Protein AF-A0A0P7AHA9-F1 (afdb_monomer_lite)

InterPro domains:
  IPR045749 Protein of unknown function DUF6090 [PF19578] (22-150)

Radius of gyration: 36.09 Å; chains: 1; bounding box: 105×28×100 Å

Sequence (165 aa):
MENKTGKPALPAGRYFKYAIGEIILVVIGILIALQINNWNDQRKLKQQEQTYYCKISEDLKTDLENIDRALASLKERKKTAKRFLINLLKIQKDKTILLQNYLGAIRAYDYIPTKAAIVDITSSGKLENLKNSALKNEILNHYSQQDYALKIIDKNDEPLFSANI

Organism: NCBI:txid1300341

Foldseek 3Di:
DDDDDDDPDDPVVVVVVVVVVVVVVVVVVVVVVVVVVVVVVLVVLVVVLVVLVVVLVVLVVVLVVLVVQQVVLVVQLVVLQVQLVVVVPDPDPDCVSNVVSVVSNPDTRDRDGRCPSVCVCVVVVSLVSNPPPVVSVVSVVVVVVVVVVVVVVVVVCVVVPPPDD

Structure (mmCIF, N/CA/C/O backbone):
data_AF-A0A0P7AHA9-F1
#
_entry.id   AF-A0A0P7AHA9-F1
#
loop_
_atom_site.group_PDB
_atom_site.id
_atom_site.type_symbol
_atom_site.label_atom_id
_atom_site.label_alt_id
_atom_site.label_comp_id
_atom_site.label_asym_id
_atom_site.label_entity_id
_atom_site.label_seq_id
_atom_site.pdbx_PDB_ins_code
_atom_site.Cartn_x
_atom_site.Cartn_y
_atom_site.Cartn_z
_atom_site.occupancy
_atom_site.B_iso_or_equiv
_atom_site.auth_seq_id
_atom_site.auth_comp_id
_atom_site.auth_asym_id
_atom_site.auth_atom_id
_atom_site.pdbx_PDB_model_num
ATOM 1 N N . MET A 1 1 ? -67.888 -13.982 61.743 1.00 46.81 1 MET A N 1
ATOM 2 C CA . MET A 1 1 ? -67.089 -14.263 60.531 1.00 46.81 1 MET A CA 1
ATOM 3 C C . MET A 1 1 ? -65.743 -13.584 60.718 1.00 46.81 1 MET A C 1
ATOM 5 O O . MET A 1 1 ? -65.686 -12.364 60.753 1.00 46.81 1 MET A O 1
ATOM 9 N N . GLU A 1 2 ? -64.710 -14.370 61.009 1.00 39.06 2 GLU A N 1
ATOM 10 C CA . GLU A 1 2 ? -63.374 -13.897 61.390 1.00 39.06 2 GLU A CA 1
ATOM 11 C C . GLU A 1 2 ? -62.617 -13.352 60.172 1.00 39.06 2 GLU A C 1
ATOM 13 O O . GLU A 1 2 ? -62.398 -14.062 59.190 1.00 39.06 2 GLU A O 1
ATOM 18 N N . ASN A 1 3 ? -62.225 -12.082 60.238 1.00 48.53 3 ASN A N 1
ATOM 19 C CA . ASN A 1 3 ? -61.440 -11.414 59.210 1.00 48.53 3 ASN A CA 1
ATOM 20 C C . ASN A 1 3 ? -59.952 -11.722 59.449 1.00 48.53 3 ASN A C 1
ATOM 22 O O . ASN A 1 3 ? -59.345 -11.196 60.382 1.00 48.53 3 ASN A O 1
ATOM 26 N N . LYS A 1 4 ? -59.369 -12.622 58.648 1.00 49.38 4 LYS A N 1
ATOM 27 C CA . LYS A 1 4 ? -57.945 -12.978 58.733 1.00 49.38 4 LYS A CA 1
ATOM 28 C C . LYS A 1 4 ? -57.106 -11.874 58.090 1.00 49.38 4 LYS A C 1
ATOM 30 O O . LYS A 1 4 ? -56.921 -11.844 56.876 1.00 49.38 4 LYS A O 1
ATOM 35 N N . THR A 1 5 ? -56.575 -10.979 58.914 1.00 56.03 5 THR A N 1
ATOM 36 C CA . THR A 1 5 ? -55.570 -9.996 58.506 1.00 56.03 5 THR A CA 1
ATOM 37 C C . THR A 1 5 ? -54.245 -10.706 58.210 1.00 56.03 5 THR A C 1
ATOM 39 O O . THR A 1 5 ? -53.642 -11.357 59.064 1.00 56.03 5 THR A O 1
ATOM 42 N N . GLY A 1 6 ? -53.799 -10.623 56.954 1.00 59.50 6 GLY A N 1
ATOM 43 C CA . GLY A 1 6 ? -52.491 -11.120 56.533 1.00 59.50 6 GLY A CA 1
ATOM 44 C C . GLY A 1 6 ? -51.378 -10.426 57.318 1.00 59.50 6 GLY A C 1
ATOM 45 O O . GLY A 1 6 ? -51.346 -9.199 57.402 1.00 59.50 6 GLY A O 1
ATOM 46 N N . LYS A 1 7 ? -50.477 -11.217 57.913 1.00 56.78 7 LYS A N 1
ATOM 47 C CA . LYS A 1 7 ? -49.331 -10.733 58.698 1.00 56.78 7 LYS A CA 1
ATOM 48 C C . LYS A 1 7 ? -48.552 -9.665 57.906 1.00 56.78 7 LYS A C 1
ATOM 50 O O . LYS A 1 7 ? -48.183 -9.936 56.760 1.00 56.78 7 LYS A O 1
ATOM 55 N N . PRO A 1 8 ? -48.256 -8.483 58.479 1.00 57.91 8 PRO A N 1
ATOM 56 C CA . PRO A 1 8 ? -47.449 -7.484 57.795 1.00 57.91 8 PRO A CA 1
ATOM 57 C C . PRO A 1 8 ? -46.033 -8.037 57.609 1.00 57.91 8 PRO A C 1
ATOM 59 O O . PRO A 1 8 ? -45.385 -8.457 58.567 1.00 57.91 8 PRO A O 1
ATOM 62 N N . ALA A 1 9 ? -45.556 -8.074 56.364 1.00 58.94 9 ALA A N 1
ATOM 63 C CA . ALA A 1 9 ? -44.167 -8.405 56.071 1.00 58.94 9 ALA A CA 1
ATOM 64 C C . ALA A 1 9 ? -43.241 -7.458 56.855 1.00 58.94 9 ALA A C 1
ATOM 66 O O . ALA A 1 9 ? -43.439 -6.241 56.820 1.00 58.94 9 ALA A O 1
ATOM 67 N N . LEU A 1 10 ? -42.253 -8.022 57.560 1.00 59.06 10 LEU A N 1
ATOM 68 C CA . LEU A 1 10 ? -41.275 -7.283 58.364 1.00 59.06 10 LEU A CA 1
ATOM 69 C C . LEU A 1 10 ? -40.666 -6.127 57.540 1.00 59.06 10 LEU A C 1
ATOM 71 O O . LEU A 1 10 ? -40.315 -6.343 56.374 1.00 59.06 10 LEU A O 1
ATOM 75 N N . PRO A 1 11 ? -40.511 -4.917 58.113 1.00 61.69 11 PRO A N 1
ATOM 76 C CA . PRO A 1 11 ? -40.113 -3.704 57.389 1.00 61.69 11 PRO A CA 1
ATOM 77 C C . PRO A 1 11 ? -38.828 -3.881 56.562 1.00 61.69 11 PRO A C 1
ATOM 79 O O . PRO A 1 11 ? -38.748 -3.370 55.446 1.00 61.69 11 PRO A O 1
ATOM 82 N N . ALA A 1 12 ? -37.883 -4.704 57.031 1.00 62.44 12 ALA A N 1
ATOM 83 C CA . ALA A 1 12 ? -36.636 -5.039 56.338 1.00 62.44 12 ALA A CA 1
ATOM 84 C C . ALA A 1 12 ? -36.827 -5.632 54.923 1.00 62.44 12 ALA A C 1
ATOM 86 O O . ALA A 1 12 ? -36.047 -5.335 54.020 1.00 62.44 12 ALA A O 1
ATOM 87 N N . GLY A 1 13 ? -37.888 -6.413 54.685 1.00 67.06 13 GLY A N 1
ATOM 88 C CA . GLY A 1 13 ? -38.150 -7.025 53.375 1.00 67.06 13 GLY A CA 1
ATOM 89 C C . GLY A 1 13 ? -38.620 -6.030 52.309 1.00 67.06 13 GLY A C 1
ATOM 90 O O . GLY A 1 13 ? -38.476 -6.293 51.115 1.00 67.06 13 GLY A O 1
ATOM 91 N N . ARG A 1 14 ? -39.168 -4.878 52.721 1.00 72.38 14 ARG A N 1
ATOM 92 C CA . ARG A 1 14 ? -39.522 -3.787 51.802 1.00 72.38 14 ARG A CA 1
ATOM 93 C C . ARG A 1 14 ? -38.263 -3.041 51.371 1.00 72.38 14 ARG A C 1
ATOM 95 O O . ARG A 1 14 ? -38.017 -2.949 50.174 1.00 72.38 14 ARG A O 1
ATOM 102 N N . TYR A 1 15 ? -37.429 -2.619 52.322 1.00 77.69 15 TYR A N 1
ATOM 103 C CA . TYR A 1 15 ? -36.165 -1.924 52.037 1.00 77.69 15 TYR A CA 1
ATOM 104 C C . TYR A 1 15 ? -35.208 -2.750 51.166 1.00 77.69 15 TYR A C 1
ATOM 106 O O . TYR A 1 15 ? -34.584 -2.203 50.264 1.00 77.69 15 TYR A O 1
ATOM 114 N N . PHE A 1 16 ? -35.161 -4.072 51.352 1.00 81.06 16 PHE A N 1
ATOM 115 C CA . PHE A 1 16 ? -34.333 -4.959 50.530 1.00 81.06 16 PHE A CA 1
ATOM 116 C C . PHE A 1 16 ? -34.754 -4.991 49.049 1.00 81.06 16 PHE A C 1
ATOM 118 O O . PHE A 1 16 ? -33.906 -4.947 48.162 1.00 81.06 16 PHE A O 1
ATOM 125 N N . LYS A 1 17 ? -36.064 -5.003 48.756 1.00 83.50 17 LYS A N 1
ATOM 126 C CA . LYS A 1 17 ? -36.570 -4.949 47.370 1.00 83.50 17 LYS A CA 1
ATOM 127 C C . LYS A 1 17 ? -36.271 -3.609 46.700 1.00 83.50 17 LYS A C 1
ATOM 129 O O . LYS A 1 17 ? -35.926 -3.593 45.522 1.00 83.50 17 LYS A O 1
ATOM 134 N N . TYR A 1 18 ? -36.382 -2.508 47.446 1.00 87.38 18 TYR A N 1
ATOM 135 C CA . TYR A 1 18 ? -36.039 -1.177 46.941 1.00 87.38 18 TYR A CA 1
ATOM 136 C C . TYR A 1 18 ? -34.538 -1.050 46.651 1.00 87.38 18 TYR A C 1
ATOM 138 O O . TYR A 1 18 ? -34.178 -0.616 45.562 1.00 87.38 18 TYR A O 1
ATOM 146 N N . ALA A 1 19 ? -33.674 -1.524 47.555 1.00 89.88 19 ALA A N 1
ATOM 147 C CA . ALA A 1 19 ? -32.224 -1.507 47.359 1.00 89.88 19 ALA A CA 1
ATOM 148 C C . ALA A 1 19 ? -31.776 -2.357 46.154 1.00 89.88 19 ALA A C 1
ATOM 150 O O . ALA A 1 19 ? -30.922 -1.934 45.380 1.00 89.88 19 ALA A O 1
ATOM 151 N N . ILE A 1 20 ? -32.386 -3.530 45.938 1.00 92.69 20 ILE A N 1
ATOM 152 C CA . ILE A 1 20 ? -32.125 -4.343 44.737 1.00 92.69 20 ILE A CA 1
ATOM 153 C C . ILE A 1 20 ? -32.563 -3.605 43.467 1.00 92.69 20 ILE A C 1
ATOM 155 O O . ILE A 1 20 ? -31.831 -3.610 42.479 1.00 92.69 20 ILE A O 1
ATOM 159 N N . GLY A 1 21 ? -33.735 -2.962 43.486 1.00 93.62 21 GLY A N 1
ATOM 160 C CA . GLY A 1 21 ? -34.221 -2.173 42.353 1.00 93.62 21 GLY A CA 1
ATOM 161 C C . GLY A 1 21 ? -33.271 -1.033 41.981 1.00 93.62 21 GLY A C 1
ATOM 162 O O . GLY A 1 21 ? -32.994 -0.832 40.801 1.00 93.62 21 GLY A O 1
ATOM 163 N N . GLU A 1 22 ? -32.725 -0.339 42.979 1.00 95.25 22 GLU A N 1
ATOM 164 C CA . GLU A 1 22 ? -31.751 0.739 42.788 1.00 95.25 22 GLU A CA 1
ATOM 165 C C . GLU A 1 22 ? -30.427 0.226 42.209 1.00 95.25 22 GLU A C 1
ATOM 167 O O . GLU A 1 22 ? -29.937 0.780 41.227 1.00 95.25 22 GLU A O 1
ATOM 172 N N . ILE A 1 23 ? -29.896 -0.889 42.722 1.00 95.44 23 ILE A N 1
ATOM 173 C CA . ILE A 1 23 ? -28.690 -1.523 42.165 1.00 95.44 23 ILE A CA 1
ATOM 174 C C . ILE A 1 23 ? -28.911 -1.916 40.700 1.00 95.44 23 ILE A C 1
ATOM 176 O O . ILE A 1 23 ? -28.059 -1.641 39.858 1.00 95.44 23 ILE A O 1
ATOM 180 N N . ILE A 1 24 ? -30.056 -2.519 40.370 1.00 96.12 24 ILE A N 1
ATOM 181 C CA . ILE A 1 24 ? -30.384 -2.902 38.989 1.00 96.12 24 ILE A CA 1
ATOM 182 C C . ILE A 1 24 ? -30.457 -1.665 38.085 1.00 96.12 24 ILE A C 1
ATOM 184 O O . ILE A 1 24 ? -29.898 -1.681 36.990 1.00 96.12 24 ILE A O 1
ATOM 188 N N . LEU A 1 25 ? -31.091 -0.583 38.543 1.00 96.31 25 LEU A N 1
ATOM 189 C CA . LEU A 1 25 ? -31.163 0.684 37.809 1.00 96.31 25 LEU A CA 1
ATOM 190 C C . LEU A 1 25 ? -29.777 1.286 37.555 1.00 96.31 25 LEU A C 1
ATOM 192 O O . LEU A 1 25 ? -29.484 1.694 36.430 1.00 96.31 25 LEU A O 1
ATOM 196 N N . VAL A 1 26 ? -28.908 1.292 38.568 1.00 96.69 26 VAL A N 1
ATOM 197 C CA . VAL A 1 26 ? -27.521 1.765 38.445 1.00 96.69 26 VAL A CA 1
ATOM 198 C C . VAL A 1 26 ? -26.737 0.900 37.458 1.00 96.69 26 VAL A C 1
ATOM 200 O O . VAL A 1 26 ? -26.067 1.432 36.573 1.00 96.69 26 VAL A O 1
ATOM 203 N N . VAL A 1 27 ? -26.856 -0.427 37.550 1.00 97.62 27 VAL A N 1
ATOM 204 C CA . VAL A 1 27 ? -26.189 -1.361 36.631 1.00 97.62 27 VAL A CA 1
ATOM 205 C C . VAL A 1 27 ? -26.656 -1.140 35.192 1.00 97.62 27 VAL A C 1
ATOM 207 O O . VAL A 1 27 ? -25.820 -1.050 34.297 1.00 97.62 27 VAL A O 1
ATOM 210 N N . ILE A 1 28 ? -27.962 -0.979 34.956 1.00 97.94 28 ILE A N 1
ATOM 211 C CA . ILE A 1 28 ? -28.500 -0.659 33.624 1.00 97.94 28 ILE A CA 1
ATOM 212 C C . 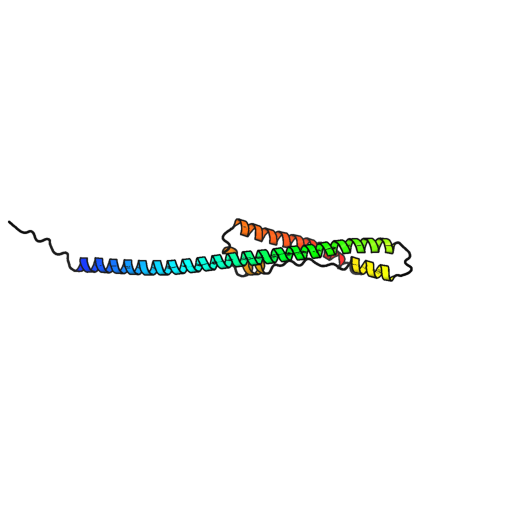ILE A 1 28 ? -27.921 0.666 33.114 1.00 97.94 28 ILE A C 1
ATOM 214 O O . ILE A 1 28 ? -27.490 0.735 31.963 1.00 97.94 28 ILE A O 1
ATOM 218 N N . GLY A 1 29 ? -27.855 1.694 33.965 1.00 97.69 29 GLY A N 1
ATOM 219 C CA . GLY A 1 29 ? -27.252 2.981 33.612 1.00 97.69 29 GLY A CA 1
ATOM 220 C C . GLY A 1 29 ? -25.793 2.846 33.168 1.00 97.69 29 GLY A C 1
ATOM 221 O O . GLY A 1 29 ? -25.418 3.359 32.111 1.00 97.69 29 GLY A O 1
ATOM 222 N N . ILE A 1 30 ? -24.985 2.096 33.924 1.00 97.25 30 ILE A N 1
ATOM 223 C CA . ILE A 1 30 ? -23.574 1.837 33.598 1.00 97.25 30 ILE A CA 1
ATOM 224 C C . ILE A 1 30 ? -23.449 1.047 32.291 1.00 97.25 30 ILE A C 1
ATOM 226 O O . ILE A 1 30 ? -22.638 1.401 31.437 1.00 97.25 30 ILE A O 1
ATOM 230 N N . LEU A 1 31 ? -24.259 0.003 32.101 1.00 97.94 31 LEU A N 1
ATOM 231 C CA . LEU A 1 31 ? -24.223 -0.815 30.887 1.00 97.94 31 LEU A CA 1
ATOM 232 C C . LEU A 1 31 ? -24.594 -0.006 29.641 1.00 97.94 31 LEU A C 1
ATOM 234 O O . LEU A 1 31 ? -23.921 -0.132 28.620 1.00 97.94 31 LEU A O 1
ATOM 238 N N . ILE A 1 32 ? -25.608 0.862 29.719 1.00 97.44 32 ILE A N 1
ATOM 239 C CA . ILE A 1 32 ? -25.976 1.755 28.611 1.00 97.44 32 ILE A CA 1
ATOM 240 C C . ILE A 1 32 ? -24.833 2.731 28.310 1.00 97.44 32 ILE A C 1
ATOM 242 O O . ILE A 1 32 ? -24.471 2.902 27.144 1.00 97.44 32 ILE A O 1
ATOM 246 N N . ALA A 1 33 ? -24.228 3.336 29.336 1.00 97.00 33 ALA A N 1
ATOM 247 C CA . ALA A 1 33 ? -23.096 4.245 29.157 1.00 97.00 33 ALA A CA 1
ATOM 248 C C . ALA A 1 33 ? -21.899 3.547 28.482 1.00 97.00 33 ALA A C 1
ATOM 250 O O . ALA A 1 33 ? -21.337 4.072 27.516 1.00 97.00 33 ALA A O 1
ATOM 251 N N . LEU A 1 34 ? -21.555 2.334 28.929 1.00 97.25 34 LEU A N 1
ATOM 252 C CA . LEU A 1 34 ? -20.515 1.506 28.312 1.00 97.25 34 LEU A CA 1
ATOM 253 C C . LEU A 1 34 ? -20.866 1.136 26.867 1.00 97.25 34 LEU A C 1
ATOM 255 O O . LEU A 1 34 ? -20.003 1.201 25.992 1.00 97.25 34 LEU A O 1
ATOM 259 N N . GLN A 1 35 ? -22.126 0.797 26.592 1.00 96.06 35 GLN A N 1
ATOM 260 C CA . GLN A 1 35 ? -22.573 0.431 25.251 1.00 96.06 35 GLN A CA 1
ATOM 261 C C . GLN A 1 35 ? -22.457 1.603 24.270 1.00 96.06 35 GLN A C 1
ATOM 263 O O . GLN A 1 35 ? -22.004 1.414 23.139 1.00 96.06 35 GLN A O 1
ATOM 268 N N . ILE A 1 36 ? -22.823 2.815 24.698 1.00 97.19 36 ILE A N 1
ATOM 269 C CA . ILE A 1 36 ? -22.673 4.033 23.891 1.00 97.19 36 ILE A CA 1
ATOM 270 C C . ILE A 1 36 ? -21.192 4.297 23.594 1.00 97.19 36 ILE A C 1
ATOM 272 O O . ILE A 1 36 ? -20.846 4.599 22.449 1.00 97.19 36 ILE A O 1
ATOM 276 N N . ASN A 1 37 ? -20.315 4.140 24.591 1.00 96.81 37 ASN A N 1
ATOM 277 C CA . ASN A 1 37 ? -18.879 4.333 24.401 1.00 96.81 37 ASN A CA 1
ATOM 278 C C . ASN A 1 37 ? -18.295 3.309 23.411 1.00 96.81 37 ASN A C 1
ATOM 280 O O . ASN A 1 37 ? -17.682 3.688 22.414 1.00 96.81 37 ASN A O 1
ATOM 284 N N . ASN A 1 38 ? -18.605 2.024 23.604 1.00 97.06 38 ASN A N 1
ATOM 285 C CA . ASN A 1 38 ? -18.175 0.950 22.707 1.00 97.06 38 ASN A CA 1
ATOM 286 C C . ASN A 1 38 ? -18.670 1.164 21.268 1.00 97.06 38 ASN A C 1
ATOM 288 O O . ASN A 1 38 ? -17.931 0.925 20.312 1.00 97.06 38 ASN A O 1
ATOM 292 N N . TRP A 1 39 ? -19.909 1.631 21.088 1.00 97.19 39 TRP A N 1
ATOM 293 C CA . TRP A 1 39 ? -20.446 1.936 19.761 1.00 97.19 39 TRP A CA 1
ATOM 294 C C . TRP A 1 39 ? -19.697 3.090 19.082 1.00 97.19 39 TRP A C 1
ATOM 296 O O . TRP A 1 39 ? -19.356 2.995 17.898 1.00 97.19 39 TRP A O 1
ATOM 306 N N . ASN A 1 40 ? -19.394 4.157 19.826 1.00 97.31 40 ASN A N 1
ATOM 307 C CA . ASN A 1 40 ? -18.602 5.277 19.324 1.00 97.31 40 ASN A CA 1
ATOM 308 C C . ASN A 1 40 ? -17.186 4.837 18.916 1.00 97.31 40 ASN A C 1
ATOM 310 O O . ASN A 1 40 ? -16.700 5.226 17.852 1.00 97.31 40 ASN A O 1
ATOM 314 N N . ASP A 1 41 ? -16.546 3.978 19.707 1.00 96.50 41 ASP A N 1
ATOM 315 C CA . ASP A 1 41 ? -15.215 3.455 19.394 1.00 96.50 41 ASP A CA 1
ATOM 316 C C . ASP A 1 41 ? -15.232 2.547 18.158 1.00 96.50 41 ASP A C 1
ATOM 318 O O . ASP A 1 41 ? -14.418 2.726 17.250 1.00 96.50 41 ASP A O 1
ATOM 322 N N . GLN A 1 42 ? -16.223 1.659 18.026 1.00 95.56 42 GLN A N 1
ATOM 323 C CA . GLN A 1 42 ? -16.398 0.854 16.809 1.00 95.56 42 GLN A CA 1
ATOM 324 C C . GLN A 1 42 ? -16.637 1.715 15.562 1.00 95.56 42 GLN A C 1
ATOM 326 O O . GLN A 1 42 ? -16.126 1.399 14.483 1.00 95.56 42 GLN A O 1
ATOM 331 N N . ARG A 1 43 ? -17.379 2.822 15.692 1.00 96.38 43 ARG A N 1
ATOM 332 C CA . ARG A 1 43 ? -17.574 3.784 14.598 1.00 96.38 43 ARG A CA 1
ATOM 333 C C . ARG A 1 43 ? -16.250 4.430 14.182 1.00 96.38 43 ARG A C 1
ATOM 335 O O . ARG A 1 43 ? -15.976 4.501 12.983 1.00 96.38 43 ARG A O 1
ATOM 342 N N . LYS A 1 44 ? -15.429 4.873 15.139 1.00 96.19 44 LYS A N 1
ATOM 343 C CA . LYS A 1 44 ? -14.107 5.464 14.861 1.00 96.19 44 LYS A CA 1
ATOM 344 C C . LYS A 1 44 ? -13.172 4.465 14.179 1.00 96.19 44 LYS A C 1
ATOM 346 O O . LYS A 1 44 ? -12.537 4.822 13.189 1.00 96.19 44 LYS A O 1
ATOM 351 N N . LEU A 1 45 ? -13.142 3.214 14.646 1.00 95.62 45 LEU A N 1
ATOM 352 C CA . LEU A 1 45 ? -12.344 2.146 14.031 1.00 95.62 45 LEU A CA 1
ATOM 353 C C . LEU A 1 45 ? -12.763 1.888 12.578 1.00 95.62 45 LEU A C 1
ATOM 355 O O . LEU A 1 45 ? -11.912 1.833 11.695 1.00 95.62 45 LEU A O 1
ATOM 359 N N . LYS A 1 46 ? -14.073 1.825 12.303 1.00 95.81 46 LYS A N 1
ATOM 360 C CA . LYS A 1 46 ? -14.589 1.664 10.933 1.00 95.81 46 LYS A CA 1
ATOM 361 C C . LYS A 1 46 ? -14.213 2.843 10.028 1.00 95.81 46 LYS A C 1
ATOM 363 O O . LYS A 1 46 ? -13.905 2.650 8.856 1.00 95.81 46 LYS A O 1
ATOM 368 N N . GLN A 1 47 ? -14.230 4.069 10.551 1.00 96.50 47 GLN A N 1
ATOM 369 C CA . GLN A 1 47 ? -13.808 5.246 9.788 1.00 96.50 47 GLN A CA 1
ATOM 370 C C . GLN A 1 47 ? -12.302 5.219 9.480 1.00 96.50 47 GLN A C 1
ATOM 372 O O . GLN A 1 47 ? -11.897 5.552 8.364 1.00 96.50 47 GLN A O 1
ATOM 377 N N . GLN A 1 48 ? -11.476 4.799 10.441 1.00 95.81 48 GLN A N 1
ATOM 378 C CA . GLN A 1 48 ? -10.039 4.612 10.226 1.00 95.81 48 GLN A CA 1
ATOM 379 C C . GLN A 1 48 ? -9.755 3.528 9.182 1.00 95.81 48 GLN A C 1
ATOM 381 O O . GLN A 1 48 ? -8.960 3.770 8.279 1.00 95.81 48 GLN A O 1
ATOM 386 N N . GLU A 1 49 ? -10.435 2.383 9.254 1.00 96.25 49 GLU A N 1
ATOM 387 C CA . GLU A 1 49 ? -10.341 1.304 8.261 1.00 96.25 49 GLU A CA 1
ATOM 388 C C . GLU A 1 49 ? -10.608 1.825 6.837 1.00 96.25 49 GLU A C 1
ATOM 390 O O . GLU A 1 49 ? -9.779 1.649 5.946 1.00 96.25 49 GLU A O 1
ATOM 395 N N . GLN A 1 50 ? -11.707 2.560 6.634 1.00 96.81 50 GLN A N 1
ATOM 396 C CA . GLN A 1 50 ? -12.032 3.163 5.332 1.00 96.81 50 GLN A CA 1
ATOM 397 C C . GLN A 1 50 ? -10.977 4.173 4.864 1.00 96.81 50 GLN A C 1
ATOM 399 O O . GLN A 1 50 ? -10.623 4.210 3.687 1.00 96.81 50 GLN A O 1
ATOM 404 N N . THR A 1 51 ? -10.443 4.970 5.792 1.00 97.19 51 THR A N 1
ATOM 405 C CA . THR A 1 51 ? -9.382 5.941 5.489 1.00 97.19 51 THR A CA 1
ATOM 406 C C . THR A 1 51 ? -8.129 5.234 4.979 1.00 97.19 51 THR A C 1
ATOM 408 O O . THR A 1 51 ? -7.545 5.663 3.987 1.00 97.19 51 THR A O 1
ATOM 411 N N . TYR A 1 52 ? -7.725 4.134 5.618 1.00 97.19 52 TYR A N 1
ATOM 412 C CA . TYR A 1 52 ? -6.568 3.359 5.176 1.00 97.19 52 TYR A CA 1
ATOM 413 C C . TYR A 1 52 ? -6.798 2.681 3.830 1.00 97.19 52 TYR A C 1
ATOM 415 O O . TYR A 1 52 ? -5.901 2.721 2.994 1.00 97.19 52 TYR A O 1
ATOM 423 N N . TYR A 1 53 ? -7.987 2.133 3.571 1.00 97.44 53 TYR A N 1
ATOM 424 C CA . TYR A 1 53 ? -8.295 1.590 2.246 1.00 97.44 53 TYR A CA 1
ATOM 425 C C . TYR A 1 53 ? -8.225 2.652 1.143 1.00 97.44 53 TYR A C 1
ATOM 427 O O . TYR A 1 53 ? -7.693 2.370 0.071 1.00 97.44 53 TYR A O 1
ATOM 435 N N . CYS A 1 54 ? -8.686 3.878 1.409 1.00 98.00 54 CYS A N 1
ATOM 436 C CA . CYS A 1 54 ? -8.562 4.987 0.461 1.00 98.00 54 CYS A CA 1
ATOM 437 C C . CYS A 1 54 ? -7.093 5.325 0.183 1.00 98.00 54 CYS A C 1
ATOM 439 O O . CYS A 1 54 ? -6.677 5.334 -0.972 1.00 98.00 54 CYS A O 1
ATOM 441 N N . LYS A 1 55 ? -6.292 5.504 1.240 1.00 97.94 55 LYS A N 1
ATOM 442 C CA . LYS A 1 55 ? -4.860 5.812 1.119 1.00 97.94 55 LYS A CA 1
ATOM 443 C C . LYS A 1 55 ? -4.086 4.722 0.379 1.00 97.94 55 LYS A C 1
ATOM 445 O O . LYS A 1 55 ? -3.318 5.026 -0.518 1.00 97.94 55 LYS A O 1
ATOM 450 N N . ILE A 1 56 ? -4.321 3.451 0.711 1.00 98.06 56 ILE A N 1
ATOM 451 C CA . ILE A 1 56 ? -3.687 2.322 0.012 1.00 98.06 56 ILE A CA 1
ATOM 452 C C . ILE A 1 56 ? -4.111 2.317 -1.461 1.00 98.06 56 ILE A C 1
ATOM 454 O O . ILE A 1 56 ? -3.281 2.119 -2.340 1.00 98.06 56 ILE A O 1
ATOM 458 N N . SER A 1 57 ? -5.386 2.579 -1.762 1.00 97.94 57 SER A N 1
ATOM 459 C CA . SER A 1 57 ? -5.834 2.680 -3.152 1.00 97.94 57 SER A CA 1
ATOM 460 C C . SER A 1 57 ? -5.176 3.839 -3.910 1.00 97.94 57 SER A C 1
ATOM 462 O O . SER A 1 57 ? -4.948 3.696 -5.109 1.00 97.94 57 SER A O 1
ATOM 464 N N . GLU A 1 58 ? -4.925 4.976 -3.265 1.00 98.25 58 GLU A N 1
ATOM 465 C CA . GLU A 1 58 ? -4.226 6.125 -3.857 1.00 98.25 58 GLU A CA 1
ATOM 466 C C . GLU A 1 58 ? -2.742 5.823 -4.098 1.00 98.25 58 GLU A C 1
ATOM 468 O O . GLU A 1 58 ? -2.240 6.083 -5.195 1.00 98.25 58 GLU A O 1
ATOM 473 N N . ASP A 1 59 ? -2.075 5.192 -3.128 1.00 98.00 59 ASP A N 1
ATOM 474 C CA . ASP A 1 59 ? -0.696 4.713 -3.260 1.00 98.00 59 ASP A CA 1
ATOM 475 C C . ASP A 1 59 ? -0.572 3.753 -4.459 1.00 98.00 59 ASP A C 1
ATOM 477 O O . ASP A 1 59 ? 0.281 3.943 -5.323 1.00 98.00 59 ASP A O 1
ATOM 481 N N . LEU A 1 60 ? -1.484 2.780 -4.587 1.00 97.75 60 LEU A N 1
ATOM 482 C CA . LEU A 1 60 ? -1.481 1.816 -5.697 1.00 97.75 60 LEU A CA 1
ATOM 483 C C . LEU A 1 60 ? -1.749 2.456 -7.069 1.00 97.75 60 LEU A C 1
ATOM 485 O O . LEU A 1 60 ? -1.186 2.020 -8.074 1.00 97.75 60 LEU A O 1
ATOM 489 N N . LYS A 1 61 ? -2.602 3.486 -7.137 1.00 97.75 61 LYS A N 1
ATOM 490 C CA . LYS A 1 61 ? -2.821 4.244 -8.383 1.00 97.75 61 LYS A CA 1
ATOM 491 C C . LYS A 1 61 ? -1.562 5.004 -8.789 1.00 97.75 61 LYS A C 1
ATOM 493 O O . LYS A 1 61 ? -1.172 4.954 -9.952 1.00 97.75 61 LYS A O 1
ATOM 498 N N . THR A 1 62 ? -0.914 5.648 -7.824 1.00 97.69 62 THR A N 1
ATOM 499 C CA . THR A 1 62 ? 0.358 6.349 -8.038 1.00 97.69 62 THR A CA 1
ATOM 500 C C . THR A 1 62 ? 1.440 5.375 -8.501 1.00 97.69 62 THR A C 1
ATOM 502 O O . THR A 1 62 ? 2.196 5.669 -9.426 1.00 97.69 62 THR A O 1
ATOM 505 N N . ASP A 1 63 ? 1.475 4.174 -7.925 1.00 97.06 63 ASP A N 1
ATOM 506 C CA . ASP A 1 63 ? 2.409 3.128 -8.332 1.00 97.06 63 ASP A CA 1
ATOM 507 C C . ASP A 1 63 ? 2.196 2.673 -9.769 1.00 97.06 63 ASP A C 1
ATOM 509 O O . ASP A 1 63 ? 3.176 2.490 -10.489 1.00 97.06 63 ASP A O 1
ATOM 513 N N . LEU A 1 64 ? 0.947 2.555 -10.216 1.00 96.56 64 LEU A N 1
ATOM 514 C CA . LEU A 1 64 ? 0.643 2.233 -11.607 1.00 96.56 64 LEU A CA 1
ATOM 515 C C . LEU A 1 64 ? 1.195 3.307 -12.562 1.00 96.56 64 LEU A C 1
ATOM 517 O O . LEU A 1 64 ? 1.869 2.974 -13.535 1.00 96.56 64 LEU A O 1
ATOM 521 N N . GLU A 1 65 ? 1.021 4.589 -12.234 1.00 96.56 65 GLU A N 1
ATOM 522 C CA . GLU A 1 65 ? 1.595 5.697 -13.011 1.00 96.56 65 GLU A CA 1
ATOM 523 C C . GLU A 1 65 ? 3.136 5.705 -12.989 1.00 96.56 65 GLU A C 1
ATOM 525 O O . GLU A 1 65 ? 3.789 6.018 -13.991 1.00 96.56 65 GLU A O 1
ATOM 530 N N . ASN A 1 66 ? 3.749 5.364 -11.852 1.00 95.69 66 ASN A N 1
ATOM 531 C CA . ASN A 1 66 ? 5.205 5.247 -11.731 1.00 95.69 66 ASN A CA 1
ATOM 532 C C . ASN A 1 66 ? 5.740 4.094 -12.592 1.00 95.69 66 ASN A C 1
ATOM 534 O O . ASN A 1 66 ? 6.761 4.257 -13.267 1.00 95.69 66 ASN A O 1
ATOM 538 N N . ILE A 1 67 ? 5.041 2.956 -12.603 1.00 95.06 67 ILE A N 1
ATOM 539 C CA . ILE A 1 67 ? 5.373 1.793 -13.433 1.00 95.06 67 ILE A CA 1
ATOM 540 C C . ILE A 1 67 ? 5.267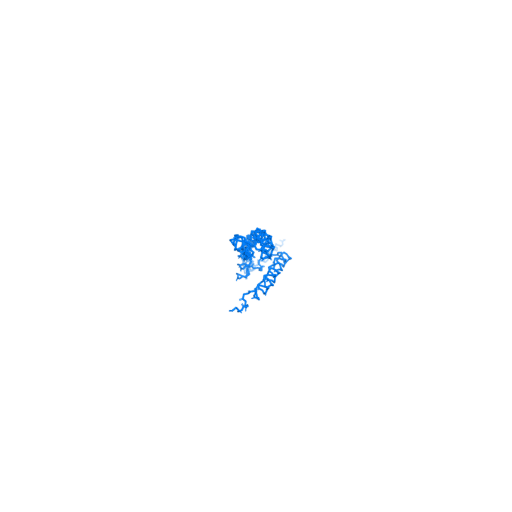 2.157 -14.914 1.00 95.06 67 ILE A C 1
ATOM 542 O O . ILE A 1 67 ? 6.199 1.880 -15.669 1.00 95.06 67 ILE A O 1
ATOM 546 N N . ASP A 1 68 ? 4.198 2.832 -15.335 1.00 96.06 68 ASP A N 1
ATOM 547 C CA . ASP A 1 68 ? 4.026 3.250 -16.731 1.00 96.06 68 ASP A CA 1
ATOM 548 C C . ASP A 1 68 ? 5.153 4.187 -17.193 1.00 96.06 68 ASP A C 1
ATOM 550 O O . ASP A 1 68 ? 5.705 4.024 -18.290 1.00 96.06 68 ASP A O 1
ATOM 554 N N . ARG A 1 69 ? 5.569 5.128 -16.335 1.00 95.06 69 ARG A N 1
ATOM 555 C CA . ARG A 1 69 ? 6.719 6.008 -16.600 1.00 95.06 69 ARG A CA 1
ATOM 556 C C . ARG A 1 69 ? 8.031 5.234 -16.711 1.00 95.06 69 ARG A C 1
ATOM 558 O O . ARG A 1 69 ? 8.802 5.476 -17.647 1.00 95.06 69 ARG A O 1
ATOM 565 N N . ALA A 1 70 ? 8.272 4.287 -15.806 1.00 93.88 70 ALA A N 1
ATOM 566 C CA . ALA A 1 70 ? 9.457 3.434 -15.842 1.00 93.88 70 ALA A CA 1
ATOM 567 C C . ALA A 1 70 ? 9.485 2.570 -17.114 1.00 93.88 70 ALA A C 1
ATOM 569 O O . ALA A 1 70 ? 10.494 2.532 -17.820 1.00 93.88 70 ALA A O 1
ATOM 570 N N . LEU A 1 71 ? 8.360 1.955 -17.490 1.00 94.25 71 LEU A N 1
ATOM 571 C CA . LEU A 1 71 ? 8.234 1.158 -18.714 1.00 94.25 71 LEU A CA 1
ATOM 572 C C . LEU A 1 71 ? 8.482 1.989 -19.978 1.00 94.25 71 LEU A C 1
ATOM 574 O O . LEU A 1 71 ? 9.204 1.547 -20.881 1.00 94.25 71 LEU A O 1
ATOM 578 N N . ALA A 1 72 ? 7.926 3.201 -20.047 1.00 94.56 72 ALA A N 1
ATOM 579 C CA . ALA A 1 72 ? 8.173 4.116 -21.157 1.00 94.56 72 ALA A CA 1
ATOM 580 C C . ALA A 1 72 ? 9.662 4.487 -21.261 1.00 94.56 72 ALA A C 1
ATOM 582 O O . ALA A 1 72 ? 10.239 4.447 -22.354 1.00 94.56 72 ALA A O 1
ATOM 583 N N . SER A 1 73 ? 10.302 4.774 -20.124 1.00 93.31 73 SER A N 1
ATOM 584 C CA . SER A 1 73 ? 11.735 5.063 -20.057 1.00 93.31 73 SER A CA 1
ATOM 585 C C . SER A 1 73 ? 12.585 3.870 -20.508 1.00 93.31 73 SER A C 1
ATOM 587 O O . SER A 1 73 ? 13.444 4.023 -21.379 1.00 93.31 73 SER A O 1
ATOM 589 N N . LEU A 1 74 ? 12.292 2.660 -20.020 1.00 92.00 74 LEU A N 1
ATOM 590 C CA . LEU A 1 74 ? 12.984 1.427 -20.415 1.00 92.00 74 LEU A CA 1
ATOM 591 C C . LEU A 1 74 ? 12.856 1.143 -21.917 1.00 92.00 74 LEU A C 1
ATOM 593 O O . LEU A 1 74 ? 13.815 0.700 -22.560 1.00 92.00 74 LEU A O 1
ATOM 597 N N . LYS A 1 75 ? 11.690 1.426 -22.508 1.00 93.81 75 LYS A N 1
ATOM 598 C CA . LYS A 1 75 ? 11.470 1.274 -23.951 1.00 93.81 75 LYS A CA 1
ATOM 599 C C . LYS A 1 75 ? 12.350 2.227 -24.760 1.00 93.81 75 LYS A C 1
ATOM 601 O O . LYS A 1 75 ? 12.960 1.793 -25.744 1.00 93.81 75 LYS A O 1
ATOM 606 N N . GLU A 1 76 ? 12.449 3.492 -24.354 1.00 92.88 76 GLU A N 1
ATOM 607 C CA . GLU A 1 76 ? 13.338 4.449 -25.023 1.00 92.88 76 GLU A CA 1
ATOM 608 C C . GLU A 1 76 ? 14.808 4.076 -24.806 1.00 92.88 76 GLU A C 1
ATOM 610 O O . GLU A 1 76 ? 15.563 4.046 -25.779 1.00 92.88 76 GLU A O 1
ATOM 615 N N . ARG A 1 77 ? 15.186 3.659 -23.591 1.00 92.44 77 ARG A N 1
ATOM 616 C CA . ARG A 1 77 ? 16.531 3.172 -23.251 1.00 92.44 77 ARG A CA 1
ATOM 617 C C . ARG A 1 77 ? 16.962 1.997 -24.129 1.00 92.44 77 ARG A C 1
ATOM 619 O O . ARG A 1 77 ? 18.062 1.981 -24.677 1.00 92.44 77 ARG A O 1
ATOM 626 N N . LYS A 1 78 ? 16.081 1.018 -24.348 1.00 93.94 78 LYS A N 1
ATOM 627 C CA . LYS A 1 78 ? 16.352 -0.116 -25.250 1.00 93.94 78 LYS A CA 1
ATOM 628 C C . LYS A 1 78 ? 16.572 0.348 -26.694 1.00 93.94 78 LYS A C 1
ATOM 630 O O . LYS A 1 78 ? 17.440 -0.168 -27.404 1.00 93.94 78 LYS A O 1
ATOM 635 N N . LYS A 1 79 ? 15.791 1.330 -27.147 1.00 94.88 79 LYS A N 1
ATOM 636 C CA . LYS A 1 79 ? 15.877 1.886 -28.504 1.00 94.88 79 LYS A CA 1
ATOM 637 C C . LYS A 1 79 ? 17.159 2.699 -28.714 1.00 94.88 79 LYS A C 1
ATOM 639 O O . LYS A 1 79 ? 17.782 2.584 -29.772 1.00 94.88 79 LYS A O 1
ATOM 644 N N . THR A 1 80 ? 17.550 3.535 -27.760 1.00 94.25 80 THR A N 1
ATOM 645 C CA . THR A 1 80 ? 18.803 4.314 -27.786 1.00 94.25 80 THR A CA 1
ATOM 646 C C . THR A 1 80 ? 20.023 3.410 -27.646 1.00 94.25 80 THR A C 1
ATOM 648 O O . THR A 1 80 ? 20.952 3.568 -28.431 1.00 94.25 80 THR A O 1
ATOM 651 N N . ALA A 1 81 ? 19.985 2.389 -26.783 1.00 94.31 81 ALA A N 1
ATOM 652 C CA . ALA A 1 81 ? 21.044 1.382 -26.672 1.00 94.31 81 ALA A CA 1
ATOM 653 C C . ALA A 1 81 ? 21.276 0.649 -28.001 1.00 94.31 81 ALA A C 1
ATOM 655 O O . ALA A 1 81 ? 22.406 0.548 -28.478 1.00 94.31 81 ALA A O 1
ATOM 656 N N . LYS A 1 82 ? 20.201 0.216 -28.674 1.00 95.06 82 LYS A N 1
ATOM 657 C CA . LYS A 1 82 ? 20.309 -0.397 -30.007 1.00 95.06 82 LYS A CA 1
ATOM 658 C C . LYS A 1 82 ? 20.922 0.566 -31.032 1.00 95.06 82 LYS A C 1
ATOM 660 O O . LYS A 1 82 ? 21.780 0.161 -31.813 1.00 95.06 82 LYS A O 1
ATOM 665 N N . ARG A 1 83 ? 20.499 1.837 -31.034 1.00 93.94 83 ARG A N 1
ATOM 666 C CA . ARG A 1 83 ? 21.075 2.875 -31.911 1.00 93.94 83 ARG A CA 1
ATOM 667 C C . ARG A 1 83 ? 22.552 3.117 -31.613 1.00 93.94 83 ARG A C 1
ATOM 669 O O . ARG A 1 83 ? 23.331 3.237 -32.554 1.00 93.94 83 ARG A O 1
ATOM 676 N N . PHE A 1 84 ? 22.931 3.149 -30.338 1.00 94.75 84 PHE A N 1
ATOM 677 C CA . PHE A 1 84 ? 24.313 3.300 -29.902 1.00 94.75 84 PHE A CA 1
ATOM 678 C C . PHE A 1 84 ? 25.186 2.181 -30.472 1.00 94.75 84 PHE A C 1
ATOM 680 O O . PHE A 1 84 ? 26.139 2.479 -31.185 1.00 94.75 84 PHE A O 1
ATOM 687 N N . LEU A 1 85 ? 24.801 0.914 -30.271 1.00 93.75 85 LEU A N 1
ATOM 688 C CA . LEU A 1 85 ? 25.548 -0.244 -30.779 1.00 93.75 85 LEU A CA 1
ATOM 689 C C . LEU A 1 85 ? 25.706 -0.216 -32.306 1.00 93.75 85 LEU A C 1
ATOM 691 O O . LEU A 1 85 ? 26.803 -0.417 -32.818 1.00 93.75 85 LEU A O 1
ATOM 695 N N . ILE A 1 86 ? 24.635 0.090 -33.045 1.00 93.75 86 ILE A N 1
ATOM 696 C CA . ILE A 1 86 ? 24.686 0.177 -34.515 1.00 93.75 86 ILE A CA 1
ATOM 697 C C . ILE A 1 86 ? 25.630 1.292 -34.978 1.00 93.75 86 ILE A C 1
ATOM 699 O O . ILE A 1 86 ? 26.350 1.124 -35.963 1.00 93.75 86 ILE A O 1
ATOM 703 N N . ASN A 1 87 ? 25.604 2.443 -34.305 1.00 92.75 87 ASN A N 1
ATOM 704 C CA . ASN A 1 87 ? 26.427 3.586 -34.684 1.00 92.75 87 ASN A CA 1
ATOM 705 C C . ASN A 1 87 ? 27.888 3.422 -34.266 1.00 92.75 87 ASN A C 1
ATOM 707 O O . ASN A 1 87 ? 28.751 3.958 -34.957 1.00 92.75 87 ASN A O 1
ATOM 711 N N . LEU A 1 88 ? 28.161 2.668 -33.200 1.00 91.81 88 LEU A N 1
ATOM 712 C CA . LEU A 1 88 ? 29.511 2.370 -32.726 1.00 91.81 88 LEU A CA 1
ATOM 713 C C . LEU A 1 88 ? 30.309 1.532 -33.737 1.00 91.81 88 LEU A C 1
ATOM 715 O O . LEU A 1 88 ? 31.514 1.707 -33.866 1.00 91.81 88 LEU A O 1
ATOM 719 N N . LEU A 1 89 ? 29.630 0.669 -34.499 1.00 91.62 89 LEU A N 1
ATOM 720 C CA . LEU A 1 89 ? 30.240 -0.178 -35.534 1.00 91.62 89 LEU A CA 1
ATOM 721 C C . LEU A 1 89 ? 30.559 0.567 -36.843 1.00 91.62 89 LEU A C 1
ATOM 723 O O . LEU A 1 89 ? 31.091 -0.030 -37.778 1.00 91.62 89 LEU A O 1
ATOM 727 N N . LYS A 1 90 ? 30.209 1.852 -36.951 1.00 92.12 90 LYS A N 1
ATOM 728 C CA . LYS A 1 90 ? 30.390 2.663 -38.162 1.00 92.12 90 LYS A CA 1
ATOM 729 C C . LYS A 1 90 ? 31.358 3.809 -37.887 1.00 92.12 90 LYS A C 1
ATOM 731 O O . LYS A 1 90 ? 31.355 4.381 -36.800 1.00 92.12 90 LYS A O 1
ATOM 736 N N . ILE A 1 91 ? 32.122 4.222 -38.900 1.00 88.56 91 ILE A N 1
ATOM 737 C CA . ILE A 1 91 ? 32.880 5.478 -38.829 1.00 88.56 91 ILE A CA 1
ATOM 738 C C . ILE A 1 91 ? 31.877 6.636 -38.848 1.00 88.56 91 ILE A C 1
ATOM 740 O O . ILE A 1 91 ? 31.242 6.907 -39.867 1.00 88.56 91 ILE A O 1
ATOM 744 N N . GLN A 1 92 ? 31.729 7.313 -37.712 1.00 89.88 92 GLN A N 1
ATOM 745 C CA . GLN A 1 92 ? 30.873 8.490 -37.588 1.00 89.88 92 GLN A CA 1
ATOM 746 C C . GLN A 1 92 ? 31.677 9.753 -37.893 1.00 89.88 92 GLN A C 1
ATOM 748 O O . GLN A 1 92 ? 32.674 10.027 -37.225 1.00 89.88 92 GLN A O 1
ATOM 753 N N . LYS A 1 93 ? 31.224 10.541 -38.877 1.00 90.19 93 LYS A N 1
ATOM 754 C CA . LYS A 1 93 ? 31.794 11.873 -39.148 1.00 90.19 93 LYS A CA 1
ATOM 755 C C . LYS A 1 93 ? 31.576 12.821 -37.967 1.00 90.19 93 LYS A C 1
ATOM 757 O O . LYS A 1 93 ? 32.481 13.563 -37.607 1.00 90.19 93 LYS A O 1
ATOM 762 N N . ASP A 1 94 ? 30.397 12.751 -37.350 1.00 91.94 94 ASP A N 1
ATOM 763 C CA . ASP A 1 94 ? 30.055 13.481 -36.133 1.00 91.94 94 ASP A CA 1
ATOM 764 C C . ASP A 1 94 ? 29.972 12.517 -34.939 1.00 91.94 94 ASP A C 1
ATOM 766 O O . ASP A 1 94 ? 29.080 11.670 -34.849 1.00 91.94 94 ASP A O 1
ATOM 770 N N . LYS A 1 95 ? 30.917 12.649 -34.003 1.00 89.00 95 LYS A N 1
ATOM 771 C CA . LYS A 1 95 ? 30.991 11.798 -32.807 1.00 89.00 95 LYS A CA 1
ATOM 772 C C . LYS A 1 95 ? 29.924 12.133 -31.760 1.00 89.00 95 LYS A C 1
ATOM 774 O O . LYS A 1 95 ? 29.677 11.301 -30.886 1.00 89.00 95 LYS A O 1
ATOM 779 N N . THR A 1 96 ? 29.257 13.288 -31.835 1.00 92.81 96 THR A N 1
ATOM 780 C CA . THR A 1 96 ? 28.216 13.669 -30.859 1.00 92.81 96 THR A CA 1
ATOM 781 C C . THR A 1 96 ? 27.023 12.711 -30.880 1.00 92.81 96 THR A C 1
ATOM 783 O O . THR A 1 96 ? 26.413 12.460 -29.840 1.00 92.81 96 THR A O 1
ATOM 786 N N . ILE A 1 97 ? 26.758 12.073 -32.025 1.00 91.38 97 ILE A N 1
ATOM 787 C CA . ILE A 1 97 ? 25.733 11.033 -32.184 1.00 91.38 97 ILE A CA 1
ATOM 788 C C . ILE A 1 97 ? 25.996 9.848 -31.244 1.00 91.38 97 ILE A C 1
ATOM 790 O O . ILE A 1 97 ? 25.055 9.275 -30.690 1.00 91.38 97 ILE A O 1
ATOM 794 N N . LEU A 1 98 ? 27.260 9.468 -31.032 1.00 91.62 98 LEU A N 1
ATOM 795 C CA . LEU A 1 98 ? 27.608 8.387 -30.106 1.00 91.62 98 LEU A CA 1
ATOM 796 C C . LEU A 1 98 ? 27.301 8.794 -28.665 1.00 91.62 98 LEU A C 1
ATOM 798 O O . LEU A 1 98 ? 26.660 8.029 -27.949 1.00 91.62 98 LEU A O 1
ATOM 802 N N . LEU A 1 99 ? 27.676 10.016 -28.275 1.00 90.25 99 LEU A N 1
ATOM 803 C CA . LEU A 1 99 ? 27.417 10.544 -26.936 1.00 90.25 99 LEU A CA 1
ATOM 804 C C . LEU A 1 99 ? 25.914 10.645 -26.643 1.00 90.25 99 LEU A C 1
ATOM 806 O O . LEU A 1 99 ? 25.468 10.196 -25.592 1.00 90.25 99 LEU A O 1
ATOM 810 N N . GLN A 1 100 ? 25.113 11.174 -27.570 1.00 91.06 100 GLN A N 1
ATOM 811 C CA . GLN A 1 100 ? 23.662 11.289 -27.380 1.00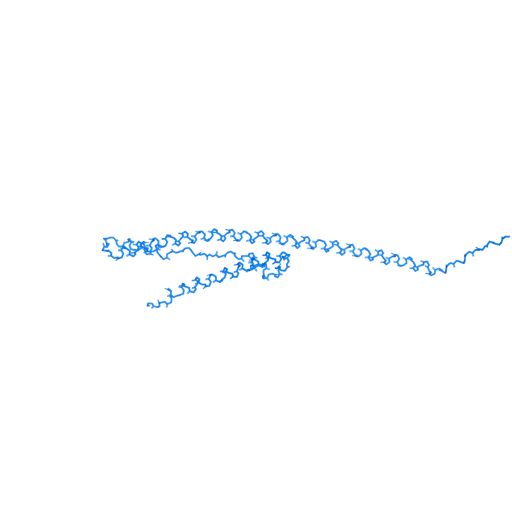 91.06 100 GLN A CA 1
ATOM 812 C C . GLN A 1 100 ? 22.985 9.919 -27.251 1.00 91.06 100 GLN A C 1
ATOM 814 O O . GLN A 1 100 ? 22.153 9.721 -26.364 1.00 91.06 100 GLN A O 1
ATOM 819 N N . ASN A 1 101 ? 23.358 8.956 -28.103 1.00 92.12 101 ASN A N 1
ATOM 820 C CA . ASN A 1 101 ? 22.806 7.604 -28.023 1.00 92.12 101 ASN A CA 1
ATOM 821 C C . ASN A 1 101 ? 23.246 6.887 -26.740 1.00 92.12 101 ASN A C 1
ATOM 823 O O . ASN A 1 101 ? 22.427 6.197 -26.141 1.00 92.12 101 ASN A O 1
ATOM 827 N N . TYR A 1 102 ? 24.495 7.081 -26.300 1.00 90.56 102 TYR A N 1
ATOM 828 C CA . TYR A 1 102 ? 24.992 6.555 -25.029 1.00 90.56 102 TYR A CA 1
ATOM 829 C C . TYR A 1 102 ? 24.224 7.140 -23.841 1.00 90.56 102 TYR A C 1
ATOM 831 O O . TYR A 1 102 ? 23.672 6.389 -23.044 1.00 90.56 102 TYR A O 1
ATOM 839 N N . LEU A 1 103 ? 24.097 8.469 -23.762 1.00 90.12 103 LEU A N 1
ATOM 840 C CA . LEU A 1 103 ? 23.344 9.135 -22.695 1.00 90.12 103 LEU A CA 1
ATOM 841 C C . LEU A 1 103 ? 21.889 8.658 -22.650 1.00 90.12 103 LEU A C 1
ATOM 843 O O . LEU A 1 103 ? 21.357 8.396 -21.575 1.00 90.12 103 LEU A O 1
ATOM 847 N N . GLY A 1 104 ? 21.255 8.493 -23.811 1.00 88.50 104 GLY A N 1
ATOM 848 C CA . GLY A 1 104 ? 19.914 7.924 -23.894 1.00 88.50 104 GLY A CA 1
ATOM 849 C C . GLY A 1 104 ? 19.843 6.441 -23.516 1.00 88.50 104 GLY A C 1
ATOM 850 O O . GLY A 1 104 ? 18.767 5.973 -23.163 1.00 88.50 104 GLY A O 1
ATOM 851 N N . ALA A 1 105 ? 20.940 5.687 -23.627 1.00 89.75 105 ALA A N 1
ATOM 852 C CA . ALA A 1 105 ? 21.014 4.259 -23.307 1.00 89.75 105 ALA A CA 1
ATOM 853 C C . ALA A 1 105 ? 21.285 3.983 -21.819 1.00 89.75 105 ALA A C 1
ATOM 855 O O . ALA A 1 105 ? 21.020 2.875 -21.347 1.00 89.75 105 ALA A O 1
ATOM 856 N N . ILE A 1 106 ? 21.811 4.971 -21.091 1.00 85.94 106 ILE A N 1
ATOM 857 C CA . ILE A 1 106 ? 22.106 4.852 -19.657 1.00 85.94 106 ILE A CA 1
ATOM 858 C C . ILE A 1 106 ? 21.092 5.578 -18.773 1.00 85.94 106 ILE A C 1
ATOM 860 O O . ILE A 1 106 ? 20.895 5.174 -17.635 1.00 85.94 106 ILE A O 1
ATOM 864 N N . ARG A 1 107 ? 20.431 6.631 -19.271 1.00 83.75 107 ARG A N 1
ATOM 865 C CA . ARG A 1 107 ? 19.395 7.333 -18.505 1.00 83.75 107 ARG A CA 1
ATOM 866 C C . ARG A 1 107 ? 18.141 6.468 -18.425 1.00 83.75 107 ARG A C 1
ATOM 868 O O . ARG A 1 107 ? 17.570 6.113 -19.456 1.00 83.75 107 ARG A O 1
ATOM 875 N N . ALA A 1 108 ? 17.710 6.175 -17.207 1.00 80.69 108 ALA A N 1
ATOM 876 C CA . ALA A 1 108 ? 16.456 5.501 -16.914 1.00 80.69 108 ALA A CA 1
ATOM 877 C C . ALA A 1 108 ? 15.676 6.297 -15.866 1.00 80.69 108 ALA A C 1
ATOM 879 O O . ALA A 1 108 ? 16.252 7.051 -15.084 1.00 80.69 108 ALA A O 1
ATOM 880 N N . TYR A 1 109 ? 14.357 6.155 -15.903 1.00 83.81 109 TYR A N 1
ATOM 881 C CA . TYR A 1 109 ? 13.490 6.521 -14.798 1.00 83.81 109 TYR A CA 1
ATOM 882 C C . TYR A 1 109 ? 13.288 5.276 -13.944 1.00 83.81 109 TYR A C 1
ATOM 884 O O . TYR A 1 109 ? 12.707 4.298 -14.424 1.00 83.81 109 TYR A O 1
ATOM 892 N N . ASP A 1 110 ? 13.772 5.326 -12.709 1.00 83.88 110 ASP A N 1
ATOM 893 C CA . ASP A 1 110 ? 13.625 4.221 -11.773 1.00 83.88 110 ASP A CA 1
ATOM 894 C C . ASP A 1 110 ? 12.217 4.220 -11.188 1.00 83.88 110 ASP A C 1
ATOM 896 O O . ASP A 1 110 ? 11.648 5.261 -10.842 1.00 83.88 110 ASP A O 1
ATOM 900 N N . TYR A 1 111 ? 11.637 3.028 -11.095 1.00 89.44 111 TYR A N 1
ATOM 901 C CA . TYR A 1 111 ? 10.375 2.853 -10.403 1.00 89.44 111 TYR A CA 1
ATOM 902 C C . TYR A 1 111 ? 10.604 2.977 -8.895 1.00 89.44 111 TYR A C 1
ATOM 904 O O . TYR A 1 111 ? 11.346 2.195 -8.306 1.00 89.44 111 TYR A O 1
ATOM 912 N N . ILE A 1 112 ? 9.926 3.942 -8.273 1.00 88.88 112 ILE A N 1
ATOM 913 C CA . ILE A 1 112 ? 9.917 4.123 -6.823 1.00 88.88 112 ILE A CA 1
ATOM 914 C C . ILE A 1 112 ? 8.496 3.827 -6.329 1.00 88.88 112 ILE A C 1
ATOM 916 O O . ILE A 1 112 ? 7.558 4.506 -6.760 1.00 88.88 112 ILE A O 1
ATOM 920 N N . PRO A 1 113 ? 8.309 2.823 -5.456 1.00 93.12 113 PRO A N 1
ATOM 921 C CA . PRO A 1 113 ? 6.995 2.475 -4.936 1.00 93.12 113 PRO A CA 1
ATOM 922 C C . PRO A 1 113 ? 6.514 3.477 -3.880 1.00 93.12 113 PRO A C 1
ATOM 924 O O . PRO A 1 113 ? 7.288 4.007 -3.076 1.00 93.12 113 PRO A O 1
ATOM 927 N N . THR A 1 114 ? 5.206 3.655 -3.821 1.00 95.44 114 THR A N 1
ATOM 928 C CA . THR A 1 114 ? 4.491 4.484 -2.860 1.00 95.44 114 THR A CA 1
ATOM 929 C C . THR A 1 114 ? 4.043 3.584 -1.718 1.00 95.44 114 THR A C 1
ATOM 931 O O . THR A 1 114 ? 3.170 2.731 -1.861 1.00 95.44 114 THR A O 1
ATOM 934 N N . LYS A 1 115 ? 4.699 3.735 -0.566 1.00 95.94 115 LYS A N 1
ATOM 935 C CA . LYS A 1 115 ? 4.497 2.858 0.601 1.00 95.94 115 LYS A CA 1
ATOM 936 C C . LYS A 1 115 ? 4.012 3.596 1.842 1.00 95.94 115 LYS A C 1
ATOM 938 O O . LYS A 1 115 ? 4.020 3.026 2.932 1.00 95.94 115 LYS A O 1
ATOM 943 N N . ALA A 1 116 ? 3.613 4.858 1.709 1.00 97.06 116 ALA A N 1
ATOM 944 C CA . ALA A 1 116 ? 3.276 5.697 2.852 1.00 97.06 116 ALA A CA 1
ATOM 945 C C . ALA A 1 116 ? 2.141 5.083 3.687 1.00 97.06 116 ALA A C 1
ATOM 947 O O . ALA A 1 116 ? 2.261 4.981 4.909 1.00 97.06 116 ALA A O 1
ATOM 948 N N . ALA A 1 117 ? 1.072 4.612 3.039 1.00 97.06 117 ALA A N 1
ATOM 949 C CA . ALA A 1 117 ? -0.084 4.052 3.725 1.00 97.06 117 ALA A CA 1
ATOM 950 C C . ALA A 1 117 ? 0.223 2.710 4.405 1.00 97.06 117 ALA A C 1
ATOM 952 O O . ALA A 1 117 ? -0.165 2.504 5.559 1.00 97.06 117 ALA A O 1
ATOM 953 N N . ILE A 1 118 ? 0.930 1.806 3.715 1.00 97.19 118 ILE A N 1
ATOM 954 C CA . ILE A 1 118 ? 1.253 0.485 4.267 1.00 97.19 118 ILE A CA 1
ATOM 955 C C . ILE A 1 118 ? 2.276 0.576 5.404 1.00 97.19 118 ILE A C 1
ATOM 957 O O . ILE A 1 118 ? 2.141 -0.119 6.412 1.00 97.19 118 ILE A O 1
ATOM 961 N N . VAL A 1 119 ? 3.264 1.467 5.298 1.00 97.12 119 VAL A N 1
ATOM 962 C CA . VAL A 1 119 ? 4.247 1.694 6.365 1.00 97.12 119 VAL A CA 1
ATOM 963 C C . VAL A 1 119 ? 3.574 2.330 7.578 1.00 97.12 119 VAL A C 1
ATOM 965 O O . VAL A 1 119 ? 3.814 1.897 8.703 1.00 97.12 119 VAL A O 1
ATOM 968 N N . ASP A 1 120 ? 2.680 3.302 7.384 1.00 97.31 120 ASP A N 1
ATOM 969 C CA . ASP A 1 120 ? 1.951 3.930 8.491 1.00 97.31 120 ASP A CA 1
ATOM 970 C C . ASP A 1 120 ? 1.045 2.925 9.223 1.00 97.31 120 ASP A C 1
ATOM 972 O O . ASP A 1 120 ? 1.085 2.828 10.451 1.00 97.31 120 ASP A O 1
ATOM 976 N N . ILE A 1 121 ? 0.253 2.124 8.500 1.00 96.31 121 ILE A N 1
ATOM 977 C CA . ILE A 1 121 ? -0.696 1.198 9.141 1.00 96.31 121 ILE A CA 1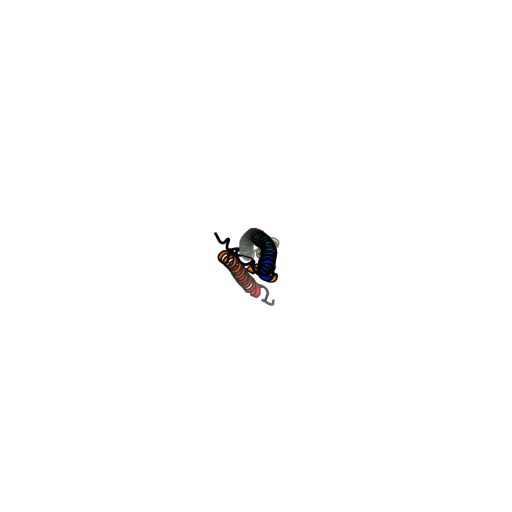
ATOM 978 C C . ILE A 1 121 ? 0.002 0.038 9.868 1.00 96.31 121 ILE A C 1
ATOM 980 O O . ILE A 1 121 ? -0.472 -0.405 10.917 1.00 96.31 121 ILE A O 1
ATOM 984 N N . THR A 1 122 ? 1.132 -0.438 9.337 1.00 95.62 122 THR A N 1
ATOM 985 C CA . THR A 1 122 ? 1.920 -1.516 9.954 1.00 95.62 122 THR A CA 1
ATOM 986 C C . THR A 1 122 ? 2.719 -1.005 11.149 1.00 95.62 122 THR A C 1
ATOM 988 O O . THR A 1 122 ? 2.663 -1.613 12.216 1.00 95.62 122 THR A O 1
ATOM 991 N N . SER A 1 123 ? 3.393 0.143 11.025 1.00 96.12 123 SER A N 1
ATOM 992 C CA . SER A 1 123 ? 4.212 0.704 12.110 1.00 96.12 123 SER A CA 1
ATOM 993 C C . SER A 1 123 ? 3.387 1.254 13.278 1.00 96.12 123 SER A C 1
ATOM 995 O O . SER A 1 123 ? 3.838 1.209 14.420 1.00 96.12 123 SER A O 1
ATOM 997 N N . SER A 1 124 ? 2.158 1.721 13.028 1.00 95.12 124 SER A N 1
ATOM 998 C CA . SER A 1 124 ? 1.253 2.211 14.078 1.00 95.12 124 SER A CA 1
ATOM 999 C C . SER A 1 124 ? 0.434 1.117 14.775 1.00 95.12 124 SER A C 1
ATOM 1001 O O . SER A 1 124 ? -0.387 1.433 15.637 1.00 95.12 124 SER A O 1
ATOM 1003 N N . GLY A 1 125 ? 0.601 -0.158 14.397 1.00 93.12 125 GLY A N 1
ATOM 1004 C CA . GLY A 1 125 ? -0.155 -1.286 14.958 1.00 93.12 125 GLY A CA 1
ATOM 1005 C C . GLY A 1 125 ? -1.646 -1.303 14.590 1.00 93.12 125 GLY A C 1
ATOM 1006 O O . GLY A 1 125 ? -2.405 -2.122 15.102 1.00 93.12 125 GLY A O 1
ATOM 1007 N N . LYS A 1 126 ? -2.091 -0.417 13.691 1.00 94.44 126 LYS A N 1
ATOM 1008 C CA . LYS A 1 126 ? -3.504 -0.287 13.293 1.00 94.44 126 LYS A CA 1
ATOM 1009 C C . LYS A 1 126 ? -3.943 -1.323 12.265 1.00 94.44 126 LYS A C 1
ATOM 1011 O O . LYS A 1 126 ? -5.128 -1.389 11.951 1.00 94.44 126 LYS A O 1
ATOM 1016 N N . LEU A 1 127 ? -3.017 -2.129 11.751 1.00 94.00 127 LEU A N 1
ATOM 1017 C CA . LEU A 1 127 ? -3.305 -3.194 10.794 1.00 94.00 127 LEU A CA 1
ATOM 1018 C C . LEU A 1 127 ? -4.369 -4.178 11.315 1.00 94.00 127 LEU A C 1
ATOM 1020 O O . LEU A 1 127 ? -5.191 -4.658 10.537 1.00 94.00 127 LEU A O 1
ATOM 1024 N N . GLU A 1 128 ? -4.406 -4.425 12.628 1.00 91.88 128 GLU A N 1
ATOM 1025 C CA . GLU A 1 128 ? -5.412 -5.292 13.261 1.00 91.88 128 GLU A CA 1
ATOM 1026 C C . GLU A 1 128 ? -6.840 -4.738 13.182 1.00 91.88 128 GLU A C 1
ATOM 1028 O O . GLU A 1 128 ? -7.807 -5.491 13.285 1.00 91.88 128 GLU A O 1
ATOM 1033 N N . ASN A 1 129 ? -6.997 -3.435 12.938 1.00 92.75 129 ASN A N 1
ATOM 1034 C CA . ASN A 1 129 ? -8.310 -2.808 12.802 1.00 92.75 129 ASN A CA 1
ATOM 1035 C C . ASN A 1 129 ? -8.958 -3.078 11.435 1.00 92.75 129 ASN A C 1
ATOM 1037 O O . ASN A 1 129 ? -10.146 -2.793 11.272 1.00 92.75 129 ASN A O 1
ATOM 1041 N N . LEU A 1 130 ? -8.210 -3.616 10.461 1.00 94.94 130 LEU A N 1
ATOM 1042 C CA . LEU A 1 130 ? -8.763 -4.050 9.179 1.00 94.94 130 LEU A CA 1
ATOM 1043 C C . LEU A 1 130 ? -9.506 -5.377 9.367 1.00 94.94 130 LEU A C 1
ATOM 1045 O O . LEU A 1 130 ? -8.892 -6.432 9.552 1.00 94.94 130 LEU A O 1
ATOM 1049 N N . LYS A 1 131 ? -10.838 -5.330 9.305 1.00 94.31 131 LYS A N 1
ATOM 1050 C CA . LYS A 1 131 ? -11.711 -6.463 9.649 1.00 94.31 131 LYS A CA 1
ATOM 1051 C C . LYS A 1 131 ? -11.746 -7.527 8.560 1.00 94.31 131 LYS A C 1
ATOM 1053 O O . LYS A 1 131 ? -11.941 -8.705 8.854 1.00 94.31 131 LYS A O 1
ATOM 1058 N N . ASN A 1 132 ? -11.575 -7.134 7.298 1.00 95.94 132 ASN A N 1
ATOM 1059 C CA . ASN A 1 132 ? -11.530 -8.084 6.191 1.00 95.94 132 ASN A CA 1
ATOM 1060 C C . ASN A 1 132 ? -10.145 -8.746 6.112 1.00 95.94 132 ASN A C 1
ATOM 1062 O O . ASN A 1 132 ? -9.250 -8.252 5.427 1.00 95.94 132 ASN A O 1
ATOM 1066 N N . SER A 1 133 ? -9.984 -9.881 6.797 1.00 95.56 133 SER A N 1
ATOM 1067 C CA . SER A 1 133 ? -8.726 -10.638 6.828 1.00 95.56 133 SER A CA 1
ATOM 1068 C C . SER A 1 133 ? -8.251 -11.093 5.447 1.00 95.56 133 SER A C 1
ATOM 1070 O O . SER A 1 133 ? -7.049 -11.110 5.206 1.00 95.56 133 SER A O 1
ATOM 1072 N N . ALA A 1 134 ? -9.166 -11.431 4.532 1.00 97.19 134 ALA A N 1
ATOM 1073 C CA . ALA A 1 134 ? -8.794 -11.832 3.176 1.00 97.19 134 ALA A CA 1
ATOM 1074 C C . ALA A 1 134 ? -8.158 -10.658 2.417 1.00 97.19 134 ALA A C 1
ATOM 1076 O O . ALA A 1 134 ? -7.040 -10.777 1.926 1.00 97.19 134 ALA A O 1
ATOM 1077 N N . LEU A 1 135 ? -8.816 -9.493 2.415 1.00 96.19 135 LEU A N 1
ATOM 1078 C CA . LEU A 1 135 ? -8.279 -8.282 1.788 1.00 96.19 135 LEU A CA 1
ATOM 1079 C C . LEU A 1 135 ? -6.987 -7.808 2.467 1.00 96.19 135 LEU A C 1
ATOM 1081 O O . LEU A 1 135 ? -6.044 -7.412 1.789 1.00 96.19 135 LEU A O 1
ATOM 1085 N N . LYS A 1 136 ? -6.923 -7.878 3.802 1.00 96.19 136 LYS A N 1
ATOM 1086 C CA . LYS A 1 136 ? -5.707 -7.585 4.573 1.00 96.19 136 LYS A CA 1
ATOM 1087 C C . LYS A 1 136 ? -4.530 -8.428 4.073 1.00 96.19 136 LYS A C 1
ATOM 1089 O O . LYS A 1 136 ? -3.464 -7.882 3.809 1.00 96.19 136 LYS A O 1
ATOM 1094 N N . ASN A 1 137 ? -4.734 -9.732 3.904 1.00 96.88 137 ASN A N 1
ATOM 1095 C CA . ASN A 1 137 ? -3.688 -10.644 3.447 1.00 96.88 137 ASN A CA 1
ATOM 1096 C C . ASN A 1 137 ? -3.286 -10.396 1.988 1.00 96.88 137 ASN A C 1
ATOM 1098 O O . ASN A 1 137 ? -2.095 -10.422 1.692 1.00 96.88 137 ASN A O 1
ATOM 1102 N N . GLU A 1 138 ? -4.240 -10.106 1.100 1.00 97.69 138 GLU A N 1
ATOM 1103 C CA . GLU A 1 138 ? -3.953 -9.727 -0.294 1.00 97.69 138 GLU A CA 1
ATOM 1104 C C . GLU A 1 138 ? -3.070 -8.474 -0.370 1.00 97.69 138 GLU A C 1
ATOM 1106 O O . GLU A 1 138 ? -2.060 -8.464 -1.074 1.00 97.69 138 GLU A O 1
ATOM 1111 N N . ILE A 1 139 ? -3.393 -7.443 0.418 1.00 96.88 139 ILE A N 1
ATOM 1112 C CA . ILE A 1 139 ? -2.596 -6.212 0.502 1.00 96.88 139 ILE A CA 1
ATOM 1113 C C . ILE A 1 139 ? -1.175 -6.525 0.990 1.00 96.88 139 ILE A C 1
ATOM 1115 O O . ILE A 1 139 ? -0.201 -6.099 0.373 1.00 96.88 139 ILE A O 1
ATOM 1119 N N . LEU A 1 140 ? -1.033 -7.285 2.080 1.00 96.81 140 LEU A N 1
ATOM 1120 C CA . LEU A 1 140 ? 0.285 -7.636 2.623 1.00 96.81 140 LEU A CA 1
ATOM 1121 C C . LEU A 1 140 ? 1.112 -8.466 1.636 1.00 96.81 140 LEU A C 1
ATOM 1123 O O . LEU A 1 140 ? 2.306 -8.213 1.464 1.00 96.81 140 LEU A O 1
ATOM 1127 N N . ASN A 1 141 ? 0.480 -9.430 0.967 1.00 97.81 141 ASN A N 1
ATOM 1128 C CA . ASN A 1 141 ? 1.135 -10.241 -0.048 1.00 97.81 141 ASN A CA 1
ATOM 1129 C C . ASN A 1 141 ? 1.609 -9.373 -1.218 1.00 97.81 141 ASN A C 1
ATOM 1131 O O . ASN A 1 141 ? 2.761 -9.496 -1.624 1.00 97.81 141 ASN A O 1
ATOM 1135 N N . HIS A 1 142 ? 0.777 -8.450 -1.709 1.00 97.62 142 HIS A N 1
ATOM 1136 C CA . HIS A 1 142 ? 1.168 -7.514 -2.762 1.00 97.62 142 HIS A CA 1
ATOM 1137 C C . HIS A 1 142 ? 2.463 -6.761 -2.417 1.00 97.62 142 HIS A C 1
ATOM 1139 O O . HIS A 1 142 ? 3.416 -6.799 -3.197 1.00 97.62 142 HIS A O 1
ATOM 1145 N N . TYR A 1 143 ? 2.540 -6.142 -1.234 1.00 97.19 143 TYR A N 1
ATOM 1146 C CA . TYR A 1 143 ? 3.738 -5.398 -0.829 1.00 97.19 143 TYR A CA 1
ATOM 1147 C C . TYR A 1 143 ? 4.958 -6.304 -0.610 1.00 97.19 143 TYR A C 1
ATOM 1149 O O . TYR A 1 143 ? 6.074 -5.915 -0.950 1.00 97.19 143 TYR A O 1
ATOM 1157 N N . SER A 1 144 ? 4.762 -7.539 -0.136 1.00 96.88 144 SER A N 1
ATOM 1158 C CA . SER A 1 144 ? 5.849 -8.522 -0.035 1.00 96.88 144 SER A CA 1
ATOM 1159 C C . SER A 1 144 ? 6.404 -8.920 -1.409 1.00 96.88 144 SER A C 1
ATOM 1161 O O . SER A 1 144 ? 7.623 -8.980 -1.588 1.00 96.88 144 SER A O 1
ATOM 1163 N N . GLN A 1 145 ? 5.531 -9.140 -2.398 1.00 97.19 145 GLN A N 1
ATOM 1164 C CA . GLN A 1 145 ? 5.942 -9.422 -3.777 1.00 97.19 145 GLN A CA 1
ATOM 1165 C C . GLN A 1 145 ? 6.631 -8.211 -4.417 1.00 97.19 145 GLN A C 1
ATOM 1167 O O . GLN A 1 145 ? 7.633 -8.372 -5.114 1.00 97.19 145 GLN A O 1
ATOM 1172 N N . GLN A 1 146 ? 6.139 -6.998 -4.148 1.00 96.25 146 GLN A N 1
ATOM 1173 C CA . GLN A 1 146 ? 6.762 -5.756 -4.607 1.00 96.25 146 GLN A CA 1
ATOM 1174 C C . GLN A 1 146 ? 8.184 -5.604 -4.041 1.00 96.25 146 GLN A C 1
ATOM 1176 O O . GLN A 1 146 ? 9.115 -5.334 -4.799 1.00 96.25 146 GLN A O 1
ATOM 1181 N N . ASP A 1 147 ? 8.384 -5.839 -2.740 1.00 95.69 147 ASP A N 1
ATOM 1182 C CA . ASP A 1 147 ? 9.712 -5.832 -2.108 1.00 95.69 147 ASP A CA 1
ATOM 1183 C C . ASP A 1 147 ? 10.654 -6.869 -2.719 1.00 95.69 147 ASP A C 1
ATOM 1185 O O . ASP A 1 147 ? 11.836 -6.597 -2.943 1.00 95.69 147 ASP A O 1
ATOM 1189 N N . TYR A 1 148 ? 10.141 -8.069 -2.987 1.00 95.94 148 TYR A N 1
ATOM 1190 C CA . TYR A 1 148 ? 10.918 -9.128 -3.617 1.00 95.94 148 TYR A CA 1
ATOM 1191 C C . TYR A 1 148 ? 11.355 -8.746 -5.038 1.00 95.94 148 TYR A C 1
ATOM 1193 O O . TYR A 1 148 ? 12.525 -8.913 -5.386 1.00 95.94 148 TYR A O 1
ATOM 1201 N N . ALA A 1 149 ? 10.447 -8.178 -5.835 1.00 93.62 149 ALA A N 1
ATOM 1202 C CA . ALA A 1 149 ? 10.749 -7.717 -7.185 1.00 93.62 149 ALA A CA 1
ATOM 1203 C C . ALA A 1 149 ? 11.809 -6.603 -7.193 1.00 93.62 149 ALA A C 1
ATOM 1205 O O . ALA A 1 149 ? 12.747 -6.664 -7.986 1.00 93.62 149 ALA A O 1
ATOM 1206 N N . LEU A 1 150 ? 11.708 -5.629 -6.282 1.00 92.25 150 LEU A N 1
ATOM 1207 C CA . LEU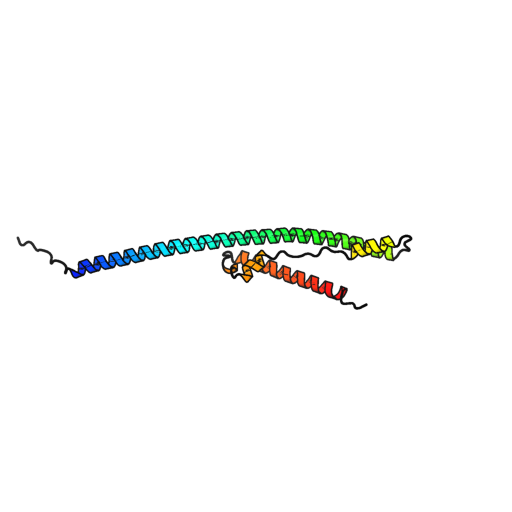 A 1 150 ? 12.688 -4.544 -6.158 1.00 92.25 150 LEU A CA 1
ATOM 1208 C C . LEU A 1 150 ? 14.074 -5.068 -5.776 1.00 92.25 150 LEU A C 1
ATOM 1210 O O . LEU A 1 150 ? 15.052 -4.710 -6.419 1.00 92.25 150 LEU A O 1
ATOM 1214 N N . LYS A 1 151 ? 14.158 -6.015 -4.834 1.00 93.44 151 LYS A N 1
ATOM 1215 C CA . LYS A 1 151 ? 15.436 -6.661 -4.486 1.00 93.44 151 LYS A CA 1
ATOM 1216 C C . LYS A 1 151 ? 16.093 -7.365 -5.674 1.00 93.44 151 LYS A C 1
ATOM 1218 O O . LYS A 1 151 ? 17.318 -7.391 -5.764 1.00 93.44 151 LYS A O 1
ATOM 1223 N N . ILE A 1 152 ? 15.304 -7.975 -6.562 1.00 91.31 152 ILE A N 1
ATOM 1224 C CA . ILE A 1 152 ? 15.834 -8.585 -7.789 1.00 91.31 152 ILE A CA 1
ATOM 1225 C C . ILE A 1 152 ? 16.393 -7.509 -8.720 1.00 91.31 152 ILE A C 1
ATOM 1227 O O . ILE A 1 152 ? 17.460 -7.716 -9.293 1.00 91.31 152 ILE A O 1
ATOM 1231 N N . ILE A 1 153 ? 15.688 -6.386 -8.874 1.00 88.44 153 ILE A N 1
ATOM 1232 C CA . ILE A 1 153 ? 16.142 -5.257 -9.694 1.00 88.44 153 ILE A CA 1
ATOM 1233 C C . ILE A 1 153 ? 17.465 -4.712 -9.141 1.00 88.44 153 ILE A C 1
ATOM 1235 O O . ILE A 1 153 ? 18.456 -4.726 -9.866 1.00 88.44 153 ILE A O 1
ATOM 1239 N N . ASP A 1 154 ? 17.518 -4.387 -7.848 1.00 87.06 154 ASP A N 1
ATOM 1240 C CA . ASP A 1 154 ? 18.719 -3.855 -7.188 1.00 87.06 154 ASP A CA 1
ATOM 1241 C C . ASP A 1 154 ? 19.926 -4.791 -7.361 1.00 87.06 154 ASP A C 1
ATOM 1243 O O . ASP A 1 154 ? 21.024 -4.367 -7.728 1.00 87.06 154 ASP A O 1
ATOM 1247 N N . LYS A 1 155 ? 19.718 -6.099 -7.160 1.00 87.06 155 LYS A N 1
ATOM 1248 C CA . LYS A 1 155 ? 20.770 -7.110 -7.325 1.00 87.06 155 LYS A CA 1
ATOM 1249 C C . LYS A 1 155 ? 21.239 -7.250 -8.774 1.00 87.06 155 LYS A C 1
ATOM 1251 O O . LYS A 1 155 ? 22.397 -7.585 -9.007 1.00 87.06 155 LYS A O 1
ATOM 1256 N N . ASN A 1 156 ? 20.354 -7.055 -9.749 1.00 84.19 156 ASN A N 1
ATOM 1257 C CA . ASN A 1 156 ? 20.725 -7.108 -11.162 1.00 84.19 156 ASN A CA 1
ATOM 1258 C C . ASN A 1 156 ? 21.498 -5.857 -11.602 1.00 84.19 156 ASN A C 1
ATOM 1260 O O . ASN A 1 156 ? 22.286 -5.946 -12.546 1.00 84.19 156 ASN A O 1
ATOM 1264 N N . ASP A 1 157 ? 21.297 -4.728 -10.924 1.00 77.50 157 ASP A N 1
ATOM 1265 C CA . ASP A 1 157 ? 22.010 -3.480 -11.196 1.00 77.50 157 ASP A CA 1
ATOM 1266 C C . ASP A 1 157 ? 23.395 -3.429 -10.518 1.00 77.50 157 ASP A C 1
ATOM 1268 O O . ASP A 1 157 ? 24.324 -2.836 -11.070 1.00 77.50 157 ASP A O 1
ATOM 1272 N N . GLU A 1 158 ? 23.588 -4.109 -9.382 1.00 71.69 158 GLU A N 1
ATOM 1273 C CA . GLU A 1 158 ? 24.848 -4.138 -8.612 1.00 71.69 158 GLU A CA 1
ATOM 1274 C C . GLU A 1 158 ? 26.119 -4.462 -9.449 1.00 71.69 158 GLU A C 1
ATOM 1276 O O . GLU A 1 158 ? 27.096 -3.706 -9.376 1.00 71.69 158 GLU A O 1
ATOM 1281 N N . PRO A 1 159 ? 26.137 -5.502 -10.317 1.00 61.28 159 PRO A N 1
ATOM 1282 C CA . PRO A 1 159 ? 27.319 -5.872 -11.100 1.00 61.28 159 PRO A CA 1
ATOM 1283 C C . PRO A 1 159 ? 27.708 -4.844 -12.171 1.00 61.28 159 PRO A C 1
ATOM 1285 O O . PRO A 1 159 ? 28.838 -4.872 -12.660 1.00 61.28 159 PRO A O 1
ATOM 1288 N N . LEU A 1 160 ? 26.791 -3.951 -12.568 1.00 57.03 160 LEU A N 1
ATOM 1289 C CA . LEU A 1 160 ? 27.062 -2.922 -13.579 1.00 57.03 160 LEU A CA 1
ATOM 1290 C C . LEU A 1 160 ? 27.913 -1.771 -13.026 1.00 57.03 160 LEU A C 1
ATOM 1292 O O . LEU A 1 160 ? 28.579 -1.089 -13.804 1.00 57.03 160 LEU A O 1
ATOM 1296 N N . PHE A 1 161 ? 27.919 -1.574 -11.704 1.00 54.38 161 PHE A N 1
AT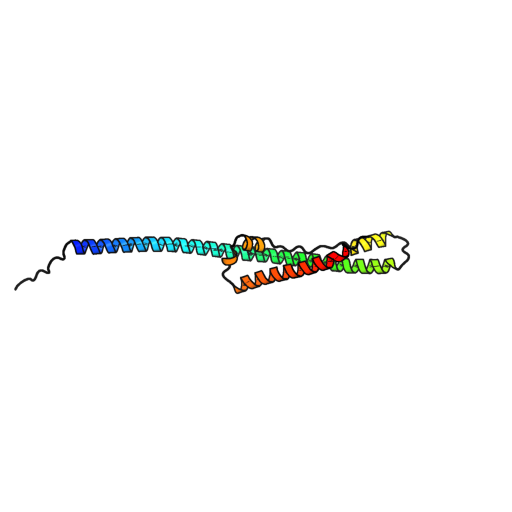OM 1297 C CA . PHE A 1 161 ? 28.626 -0.474 -11.039 1.00 54.38 161 PHE A CA 1
ATOM 1298 C C . PHE A 1 161 ? 29.795 -0.936 -10.160 1.00 54.38 161 PHE A C 1
ATOM 1300 O O . PHE A 1 161 ? 30.658 -0.126 -9.831 1.00 54.38 161 PHE A O 1
ATOM 1307 N N . SER A 1 162 ? 29.868 -2.227 -9.812 1.00 52.91 162 SER A N 1
ATOM 1308 C CA . SER A 1 162 ? 30.995 -2.810 -9.066 1.00 52.91 162 SER A CA 1
ATOM 1309 C C . SER A 1 162 ? 32.178 -3.227 -9.950 1.00 52.91 162 SER A C 1
ATOM 1311 O O . SER A 1 162 ? 33.195 -3.700 -9.438 1.00 52.91 162 SER A O 1
ATOM 1313 N N . ALA A 1 163 ? 32.059 -3.102 -11.275 1.00 51.59 163 ALA A N 1
ATOM 1314 C CA . ALA A 1 163 ? 33.180 -3.277 -12.188 1.00 51.59 163 ALA A CA 1
ATOM 1315 C C . ALA A 1 163 ? 34.127 -2.074 -12.048 1.00 51.59 163 ALA A C 1
ATOM 1317 O O . ALA A 1 163 ? 33.992 -1.074 -12.750 1.00 51.59 163 ALA A O 1
ATOM 1318 N N . ASN A 1 164 ? 35.066 -2.179 -11.104 1.00 41.81 164 ASN A N 1
ATOM 1319 C CA . ASN A 1 164 ? 36.229 -1.302 -11.016 1.00 41.81 164 ASN A CA 1
ATOM 1320 C C . ASN A 1 164 ? 36.914 -1.247 -12.392 1.00 41.81 164 ASN A C 1
ATOM 1322 O O . ASN A 1 164 ? 37.424 -2.265 -12.868 1.00 41.81 164 ASN A O 1
ATOM 1326 N N . ILE A 1 165 ? 36.886 -0.069 -13.016 1.00 45.31 165 ILE A N 1
ATOM 1327 C CA . ILE A 1 165 ? 37.832 0.328 -14.065 1.00 45.31 165 ILE A CA 1
ATOM 1328 C C . ILE A 1 165 ? 39.096 0.826 -13.372 1.00 45.31 165 ILE A C 1
ATOM 1330 O O . ILE A 1 165 ? 38.948 1.616 -12.411 1.00 45.31 165 ILE A O 1
#

pLDDT: mean 88.8, std 13.82, range [39.06, 98.25]

Secondary structure (DSSP, 8-state):
----PPPPPPHHHHHHHHHHHHHHHHHHHHHHHHHHHHHHHHHHHHHHHHHHHHHHHHHHHHHHHHHHHHHHHHHHHHHHHHHHHHHHTS--S-THHHHHHHHHHH---------HHHHHHHHTTGGGG---HHHHHHHHHHHHHHHHHHHHHHHHHHHHH----